Protein AF-R6MRT8-F1 (afdb_monomer_lite)

Structure (mmCIF, N/CA/C/O backbone):
data_AF-R6MRT8-F1
#
_entry.id   AF-R6MRT8-F1
#
loop_
_atom_site.group_PDB
_atom_site.id
_atom_site.type_symbol
_atom_site.label_atom_id
_atom_site.label_alt_id
_atom_site.label_comp_id
_atom_site.label_asym_id
_atom_site.label_entity_id
_atom_site.label_seq_id
_atom_site.pdbx_PDB_ins_code
_atom_site.Cartn_x
_atom_site.Cartn_y
_atom_site.Cartn_z
_atom_site.occupancy
_atom_site.B_iso_or_equiv
_atom_site.auth_seq_id
_atom_site.auth_comp_id
_atom_site.auth_asym_id
_atom_site.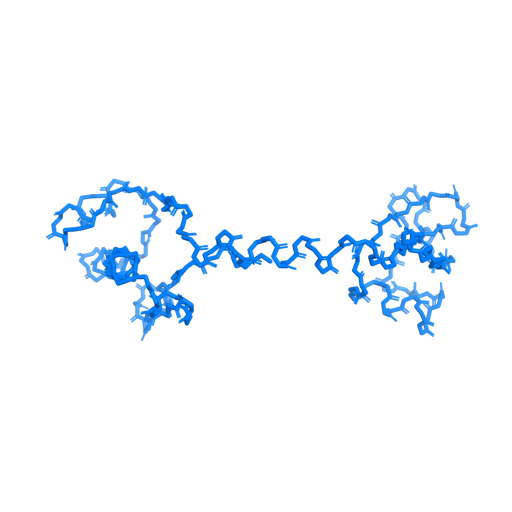auth_atom_id
_atom_site.pdbx_PDB_model_num
ATOM 1 N N . MET A 1 1 ? 6.202 -3.381 -8.439 1.00 48.97 1 MET A N 1
ATOM 2 C CA . MET A 1 1 ? 5.847 -4.230 -7.278 1.00 48.97 1 MET A CA 1
ATOM 3 C C . MET A 1 1 ? 4.508 -3.785 -6.712 1.00 48.97 1 MET A C 1
ATOM 5 O O . MET A 1 1 ? 4.403 -2.642 -6.274 1.00 48.97 1 MET A O 1
ATOM 9 N N . VAL A 1 2 ? 3.493 -4.653 -6.728 1.00 52.66 2 VAL A N 1
ATOM 10 C CA . VAL A 1 2 ? 2.292 -4.417 -5.919 1.00 52.66 2 VAL A CA 1
ATOM 11 C C . VAL 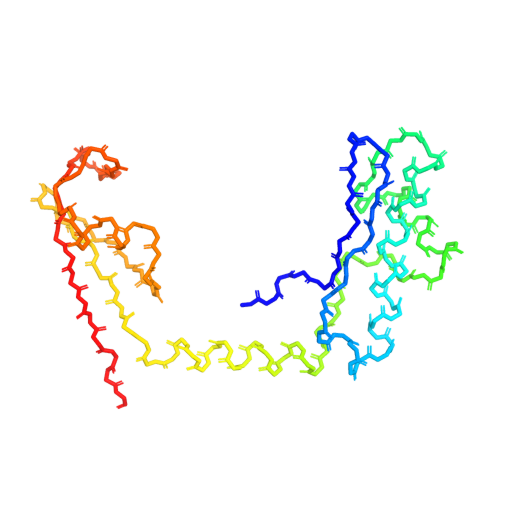A 1 2 ? 2.706 -4.652 -4.470 1.00 52.66 2 VAL A C 1
ATOM 13 O O . VAL A 1 2 ? 2.885 -5.786 -4.047 1.00 52.66 2 VAL A O 1
ATOM 16 N N . ARG A 1 3 ? 2.961 -3.570 -3.736 1.00 62.75 3 ARG A N 1
ATOM 17 C CA . ARG A 1 3 ? 3.381 -3.656 -2.330 1.00 62.75 3 ARG A CA 1
ATOM 18 C C . ARG A 1 3 ? 2.221 -3.925 -1.374 1.00 62.75 3 ARG A C 1
ATOM 20 O O . ARG A 1 3 ? 2.466 -4.201 -0.209 1.00 62.75 3 ARG A O 1
ATOM 27 N N . GLN A 1 4 ? 0.985 -3.811 -1.852 1.00 82.44 4 GLN A N 1
ATOM 28 C CA . GLN A 1 4 ? -0.199 -3.811 -1.010 1.00 82.44 4 GLN A CA 1
ATOM 29 C C . GLN A 1 4 ? -1.374 -4.479 -1.729 1.00 82.44 4 GLN A C 1
ATOM 31 O O . GLN A 1 4 ? -1.731 -4.083 -2.837 1.00 82.44 4 GLN A O 1
ATOM 36 N N . TYR A 1 5 ? -1.932 -5.515 -1.103 1.00 92.38 5 TYR A N 1
ATOM 37 C CA . TYR A 1 5 ? -3.048 -6.306 -1.635 1.00 92.38 5 TYR A CA 1
ATOM 38 C C . TYR A 1 5 ? -4.398 -5.657 -1.321 1.00 92.38 5 TYR A C 1
ATOM 40 O O . TYR A 1 5 ? -5.308 -5.704 -2.145 1.00 92.38 5 TYR A O 1
ATOM 48 N N . GLY A 1 6 ? -4.502 -5.000 -0.166 1.00 94.50 6 GLY A N 1
ATOM 49 C CA . GLY A 1 6 ? -5.687 -4.278 0.274 1.00 94.50 6 GLY A CA 1
ATOM 50 C C . GLY A 1 6 ? -5.337 -3.071 1.137 1.00 94.50 6 GLY A C 1
ATOM 51 O O . GLY A 1 6 ? -4.211 -2.938 1.620 1.00 94.50 6 GLY A O 1
ATOM 52 N N . VAL A 1 7 ? -6.289 -2.150 1.270 1.00 96.19 7 VAL A N 1
ATOM 53 C CA . VAL A 1 7 ? -6.211 -1.033 2.211 1.00 96.19 7 VAL A CA 1
ATOM 54 C C . VAL A 1 7 ? -7.593 -0.647 2.724 1.00 96.19 7 VAL A C 1
ATOM 56 O O . VAL A 1 7 ? -8.513 -0.407 1.940 1.00 96.19 7 VAL A O 1
ATOM 59 N N . CYS A 1 8 ? -7.714 -0.508 4.039 1.00 97.50 8 CYS A N 1
ATOM 60 C CA . CYS A 1 8 ? -8.788 0.229 4.685 1.00 97.50 8 CYS A CA 1
ATOM 61 C C . CYS A 1 8 ? -8.444 1.729 4.716 1.00 97.50 8 CYS A C 1
ATOM 63 O O . CYS A 1 8 ? -7.455 2.159 5.318 1.00 97.50 8 CYS A O 1
ATOM 65 N N . CYS A 1 9 ? -9.252 2.534 4.032 1.00 97.69 9 CYS A N 1
ATOM 66 C CA . CYS A 1 9 ? -9.171 3.988 4.010 1.00 97.69 9 CYS A CA 1
ATOM 67 C C . CYS A 1 9 ? -9.890 4.580 5.225 1.00 97.69 9 CYS A C 1
ATOM 69 O O . CYS A 1 9 ? -10.939 4.084 5.634 1.00 97.69 9 CYS A O 1
ATOM 71 N N . PHE A 1 10 ? -9.340 5.665 5.766 1.00 97.44 10 PHE A N 1
ATOM 72 C CA . PHE A 1 10 ? -9.873 6.350 6.940 1.00 97.44 10 PHE A CA 1
ATOM 73 C C . PHE A 1 10 ? -9.970 7.855 6.695 1.00 97.44 10 PHE A C 1
ATOM 75 O O . PHE A 1 10 ? -9.129 8.430 6.001 1.00 97.44 10 PHE A O 1
ATOM 82 N N . HIS A 1 11 ? -10.965 8.484 7.311 1.00 96.69 11 HIS A N 1
ATOM 83 C CA . HIS A 1 11 ? -11.016 9.921 7.546 1.00 96.69 11 HIS A CA 1
ATOM 84 C C . HIS A 1 11 ? -10.974 10.150 9.060 1.00 96.69 11 HIS A C 1
ATOM 86 O O . HIS A 1 11 ? -11.892 9.741 9.773 1.00 96.69 11 HIS A O 1
ATOM 92 N N . ALA A 1 12 ? -9.881 10.745 9.549 1.00 94.19 12 ALA A N 1
ATOM 93 C CA . ALA A 1 12 ? -9.490 10.655 10.958 1.00 94.19 12 ALA A CA 1
ATOM 94 C C . ALA A 1 12 ? -9.478 9.180 11.417 1.00 94.19 12 ALA A C 1
ATOM 96 O O . ALA A 1 12 ? -8.802 8.357 10.799 1.00 94.19 12 ALA A O 1
ATOM 97 N N . ASP A 1 13 ? -10.250 8.836 12.444 1.00 96.06 13 ASP A N 1
ATOM 98 C CA . ASP A 1 13 ? -10.377 7.473 12.965 1.00 96.06 13 ASP A CA 1
ATOM 99 C C . ASP A 1 13 ? -11.547 6.677 12.365 1.00 96.06 13 ASP A C 1
ATOM 101 O O . ASP A 1 13 ? -11.734 5.504 12.685 1.00 96.06 13 ASP A O 1
ATOM 105 N N . LYS A 1 14 ? -12.330 7.279 11.461 1.00 96.62 14 LYS A N 1
ATOM 106 C CA . LYS A 1 14 ? -13.517 6.640 10.881 1.00 96.62 14 LYS A CA 1
ATOM 107 C C . LYS A 1 14 ? -13.176 5.940 9.560 1.00 96.62 14 LYS A C 1
ATOM 109 O O . LYS A 1 14 ? -12.659 6.603 8.655 1.00 96.62 14 LYS A O 1
ATOM 114 N N . PRO A 1 15 ? -13.452 4.632 9.408 1.00 97.62 15 PRO A N 1
ATOM 115 C CA . PRO A 1 15 ? -13.248 3.938 8.140 1.00 97.62 15 PRO A CA 1
ATOM 116 C C . PRO A 1 15 ? -14.231 4.448 7.079 1.00 97.62 15 PRO A C 1
ATOM 118 O O . PRO A 1 15 ? -15.399 4.692 7.375 1.00 97.62 15 PRO A O 1
ATOM 121 N N . THR A 1 16 ? -13.762 4.613 5.842 1.00 98.00 16 THR A N 1
ATOM 122 C CA . THR A 1 16 ? -14.558 5.189 4.740 1.00 98.00 16 THR A CA 1
ATOM 123 C C . THR A 1 16 ? -14.696 4.271 3.534 1.00 98.00 16 THR A C 1
ATOM 125 O O . THR A 1 16 ? -15.725 4.290 2.867 1.00 98.00 16 THR A O 1
ATOM 128 N N . ALA A 1 17 ? -13.674 3.474 3.226 1.00 97.88 17 ALA A N 1
ATOM 129 C CA . ALA A 1 17 ? -13.701 2.543 2.104 1.00 97.88 17 ALA A CA 1
ATOM 130 C C . ALA A 1 17 ? -12.664 1.438 2.293 1.00 97.88 17 ALA A C 1
ATOM 132 O O . ALA A 1 17 ? -11.603 1.672 2.866 1.00 97.88 17 ALA A O 1
ATOM 133 N N . ILE A 1 18 ? -12.926 0.262 1.729 1.00 97.75 18 ILE A N 1
ATOM 134 C CA . ILE A 1 18 ? -11.926 -0.794 1.560 1.00 97.75 18 ILE A CA 1
ATOM 135 C C . ILE A 1 18 ? -11.604 -0.895 0.072 1.00 97.75 18 ILE A C 1
ATOM 137 O O . ILE A 1 18 ? -12.503 -0.959 -0.766 1.00 97.75 18 ILE A O 1
ATOM 141 N N . ARG A 1 19 ? -10.315 -0.890 -0.267 1.00 97.19 19 ARG A N 1
ATOM 142 C CA . ARG A 1 19 ? -9.831 -1.046 -1.643 1.00 97.19 19 ARG A CA 1
ATOM 143 C C . ARG A 1 19 ? -8.977 -2.296 -1.730 1.00 97.19 19 ARG A C 1
ATOM 145 O O . ARG A 1 19 ? -8.072 -2.474 -0.923 1.00 97.19 19 ARG A O 1
ATOM 152 N N . LEU A 1 20 ? -9.241 -3.124 -2.733 1.00 95.69 20 LEU A N 1
ATOM 153 C CA . LEU A 1 20 ? -8.529 -4.375 -2.976 1.00 95.69 20 LEU A CA 1
ATOM 154 C C . LEU A 1 20 ? -7.876 -4.322 -4.351 1.00 95.69 20 LEU A C 1
ATOM 156 O O . LEU A 1 20 ? -8.386 -3.693 -5.282 1.00 95.69 20 LEU A O 1
ATOM 160 N N . ALA A 1 21 ? -6.724 -4.961 -4.482 1.00 93.06 21 ALA A N 1
ATOM 161 C CA . ALA A 1 21 ? -6.005 -4.974 -5.735 1.00 93.06 21 ALA A CA 1
ATOM 162 C C . ALA A 1 21 ? -6.705 -5.882 -6.756 1.00 93.06 21 ALA A C 1
ATOM 164 O O . ALA A 1 21 ? -7.018 -7.034 -6.475 1.00 93.06 21 ALA A O 1
ATOM 165 N N . ALA A 1 22 ? -6.909 -5.370 -7.972 1.00 92.19 22 ALA A N 1
ATOM 166 C CA . ALA A 1 22 ? -7.736 -6.028 -8.986 1.00 92.19 22 ALA A CA 1
ATOM 167 C C . ALA A 1 22 ? -7.265 -7.437 -9.393 1.00 92.19 22 ALA A C 1
ATOM 169 O O . ALA A 1 22 ? -8.094 -8.254 -9.769 1.00 92.19 22 ALA A O 1
ATOM 170 N N . PHE A 1 23 ? -5.967 -7.732 -9.289 1.00 89.12 23 PHE A N 1
ATOM 171 C CA . PHE A 1 23 ? -5.414 -9.052 -9.626 1.00 89.12 23 PHE A CA 1
ATOM 172 C C . PHE A 1 23 ? -5.800 -10.152 -8.631 1.00 89.12 23 PHE A C 1
ATOM 174 O O . PHE A 1 23 ? -5.581 -11.320 -8.905 1.00 89.12 23 PHE A O 1
ATOM 181 N N . LEU A 1 24 ? -6.347 -9.796 -7.465 1.00 92.56 24 LEU A N 1
ATOM 182 C CA . LEU A 1 24 ? -6.845 -10.788 -6.514 1.00 92.56 24 LEU A CA 1
ATOM 183 C C . LEU A 1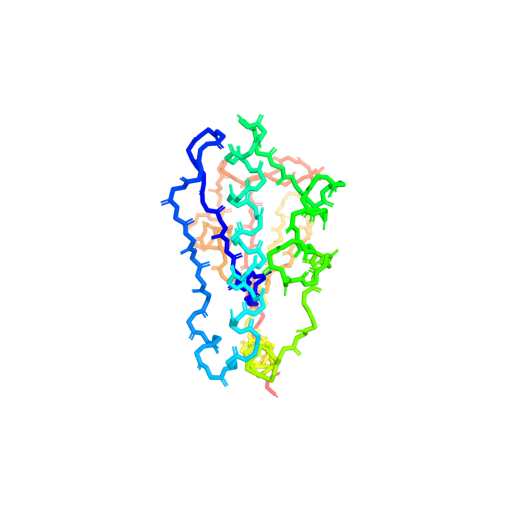 24 ? -8.144 -11.444 -6.991 1.00 92.56 24 LEU A C 1
ATOM 185 O O . LEU A 1 24 ? -8.550 -12.443 -6.415 1.00 92.56 24 LEU A O 1
ATOM 189 N N . LYS A 1 25 ? -8.801 -10.908 -8.029 1.00 91.31 25 LYS A N 1
ATOM 190 C CA . LYS A 1 25 ? -10.009 -11.515 -8.610 1.00 91.31 25 LYS A CA 1
ATOM 191 C C . LYS A 1 25 ? -9.785 -12.961 -9.057 1.00 91.31 25 LYS A C 1
ATOM 193 O O . LYS A 1 25 ? -10.709 -13.757 -8.949 1.00 91.31 25 LYS A O 1
ATOM 198 N N . ASP A 1 26 ? -8.565 -13.283 -9.474 1.00 90.50 26 ASP A N 1
ATOM 199 C CA . ASP A 1 26 ? -8.173 -14.618 -9.933 1.00 90.50 26 ASP A CA 1
ATOM 200 C C . ASP A 1 26 ? -7.706 -15.526 -8.773 1.00 90.50 26 ASP A C 1
ATOM 202 O O . ASP A 1 26 ? -7.331 -16.673 -8.979 1.00 90.50 26 ASP A O 1
ATOM 206 N N . GLU A 1 27 ? -7.729 -15.020 -7.535 1.00 93.69 27 GLU A N 1
ATOM 207 C CA . GLU A 1 27 ? -7.182 -15.658 -6.332 1.00 93.69 27 GLU A CA 1
ATOM 208 C C . GLU A 1 27 ? -8.227 -15.614 -5.196 1.00 93.69 27 GLU A C 1
ATOM 210 O O . GLU A 1 27 ? -8.058 -14.866 -4.227 1.00 93.69 27 GLU A O 1
ATOM 215 N N . PRO A 1 28 ? -9.341 -16.366 -5.289 1.00 93.62 28 PRO A N 1
ATOM 216 C CA . PRO A 1 28 ? -10.540 -16.159 -4.465 1.00 93.62 28 PRO A CA 1
ATOM 217 C C . PRO A 1 28 ? -10.287 -16.276 -2.957 1.00 93.62 28 PRO A C 1
ATOM 219 O O . PRO A 1 28 ? -10.769 -15.450 -2.179 1.00 93.62 28 PRO A O 1
ATOM 222 N N . GLU A 1 29 ? -9.475 -17.244 -2.530 1.00 93.12 29 GLU A N 1
ATOM 223 C CA . GLU A 1 29 ? -9.106 -17.388 -1.118 1.00 93.12 29 GLU A CA 1
ATOM 224 C C . GLU A 1 29 ? -8.248 -16.217 -0.628 1.00 93.12 29 GLU A C 1
ATOM 226 O O . GLU A 1 29 ? -8.469 -15.684 0.463 1.00 93.12 29 GLU A O 1
ATOM 231 N N . GLN A 1 30 ? -7.298 -15.759 -1.447 1.00 93.75 30 GLN A N 1
ATOM 232 C CA . GLN A 1 30 ? -6.456 -14.617 -1.105 1.00 93.75 30 GLN A CA 1
ATOM 233 C C . GLN A 1 30 ? -7.268 -13.319 -1.090 1.00 93.75 30 GLN A C 1
ATOM 235 O O . GLN A 1 30 ? -7.092 -12.509 -0.181 1.00 93.75 30 GLN A O 1
ATOM 240 N N . LEU A 1 31 ? -8.188 -13.140 -2.040 1.00 95.25 31 LEU A N 1
ATOM 241 C CA . LEU A 1 31 ? -9.133 -12.030 -2.076 1.00 95.25 31 LEU A CA 1
ATOM 242 C C . LEU A 1 31 ? -9.977 -11.992 -0.806 1.00 95.25 31 LEU A C 1
ATOM 244 O O . LEU A 1 31 ? -10.054 -10.946 -0.162 1.00 95.25 31 LEU A O 1
ATOM 248 N N . ARG A 1 32 ? -10.558 -13.132 -0.416 1.00 95.62 32 ARG A N 1
ATOM 249 C CA . ARG A 1 32 ? -11.360 -13.259 0.804 1.00 95.62 32 ARG A CA 1
ATOM 250 C C . ARG A 1 32 ? -10.539 -12.924 2.046 1.00 95.62 32 ARG A C 1
ATOM 252 O O . ARG A 1 32 ? -10.972 -12.109 2.856 1.00 95.62 32 ARG A O 1
ATOM 259 N N . GLN A 1 33 ? -9.347 -13.502 2.194 1.00 95.44 33 GLN A N 1
ATOM 260 C CA . GLN A 1 33 ? -8.484 -13.232 3.348 1.00 95.44 33 GLN A CA 1
ATOM 261 C C . GLN A 1 33 ? -8.031 -11.768 3.407 1.00 95.44 33 GLN A C 1
ATOM 263 O O . GLN A 1 33 ? -8.037 -11.174 4.483 1.00 95.44 33 GLN A O 1
ATOM 268 N N . THR A 1 34 ? -7.693 -11.157 2.270 1.00 95.81 34 THR A N 1
ATOM 269 C CA . THR A 1 34 ? -7.346 -9.733 2.208 1.00 95.81 34 THR A CA 1
ATOM 270 C C . THR A 1 34 ? -8.553 -8.852 2.538 1.00 95.81 34 THR A C 1
ATOM 272 O O . THR A 1 34 ? -8.412 -7.909 3.310 1.00 95.81 34 THR A O 1
ATOM 275 N N . ALA A 1 35 ? -9.748 -9.164 2.034 1.00 96.75 35 ALA A N 1
ATOM 276 C CA . ALA A 1 35 ? -10.959 -8.414 2.362 1.00 96.75 35 ALA A CA 1
ATOM 277 C C . ALA A 1 35 ? -11.264 -8.456 3.868 1.00 96.75 35 ALA A C 1
ATOM 279 O O . ALA A 1 35 ? -11.508 -7.412 4.471 1.00 96.75 35 ALA A O 1
ATOM 280 N N . LEU A 1 36 ? -11.185 -9.638 4.488 1.00 97.50 36 LEU A N 1
ATOM 281 C CA . LEU A 1 36 ? -11.402 -9.794 5.928 1.00 97.50 36 LEU A CA 1
ATOM 282 C C . LEU A 1 36 ? -10.318 -9.087 6.762 1.00 97.50 36 LEU A C 1
ATOM 284 O O . LEU A 1 36 ? -10.640 -8.510 7.796 1.00 97.50 36 LEU A O 1
ATOM 288 N N . HIS A 1 37 ? -9.062 -9.063 6.300 1.00 97.12 37 HIS A N 1
ATOM 289 C CA . HIS A 1 37 ? -7.974 -8.311 6.941 1.00 97.12 37 HIS A CA 1
ATOM 290 C C . HIS A 1 37 ? -8.273 -6.805 6.990 1.00 97.12 37 HIS A C 1
ATOM 292 O O . HIS A 1 37 ? -8.170 -6.172 8.044 1.00 97.12 37 HIS A O 1
ATOM 298 N N . GLU A 1 38 ? -8.687 -6.224 5.860 1.00 97.88 38 GLU A N 1
ATOM 299 C CA . GLU A 1 38 ? -9.059 -4.806 5.812 1.00 97.88 38 GLU A CA 1
ATOM 300 C C . GLU A 1 38 ? -10.352 -4.530 6.592 1.00 97.88 38 GLU A C 1
ATOM 302 O O . GLU A 1 38 ? -10.470 -3.497 7.252 1.00 97.88 38 GLU A O 1
ATOM 307 N N . TYR A 1 39 ? -11.295 -5.476 6.592 1.00 98.00 39 TYR A N 1
ATOM 308 C CA . TYR A 1 39 ? -12.503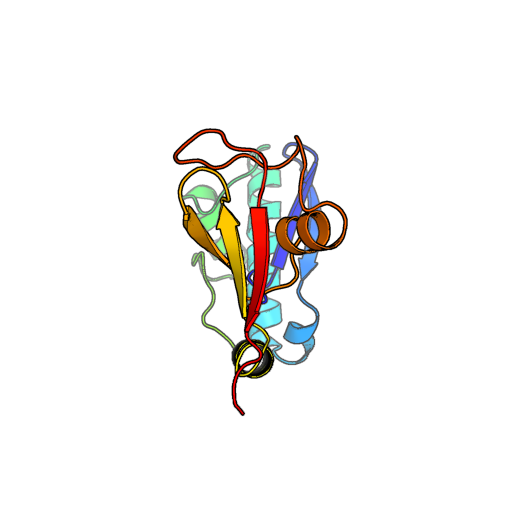 -5.395 7.410 1.00 98.00 39 TYR A CA 1
ATOM 309 C C . TYR A 1 39 ? -12.179 -5.408 8.906 1.00 98.00 39 TYR A C 1
ATOM 311 O O . TYR A 1 39 ? -12.769 -4.644 9.664 1.00 98.00 39 TYR A O 1
ATOM 319 N N . ALA A 1 40 ? -11.195 -6.198 9.345 1.00 98.25 40 ALA A N 1
ATOM 320 C CA . ALA A 1 40 ? -10.742 -6.207 10.732 1.00 98.25 40 ALA A CA 1
ATOM 321 C C . ALA A 1 40 ? -10.154 -4.850 11.160 1.00 98.25 40 ALA A C 1
ATOM 323 O O . ALA A 1 40 ? -10.380 -4.420 12.291 1.00 98.25 40 ALA A O 1
ATOM 324 N N . HIS A 1 41 ? -9.470 -4.126 10.262 1.00 98.12 41 HIS A N 1
ATOM 325 C CA . HIS A 1 41 ? -9.050 -2.745 10.534 1.00 98.12 41 HIS A CA 1
ATOM 326 C C . HIS A 1 41 ? -10.243 -1.801 10.725 1.00 98.12 41 HIS A C 1
ATOM 328 O O . HIS A 1 41 ? -10.248 -1.019 11.678 1.00 98.12 41 HIS A O 1
ATOM 334 N N . ALA A 1 42 ? -11.251 -1.880 9.852 1.00 98.31 42 ALA A N 1
ATOM 335 C CA . ALA A 1 42 ? -12.461 -1.071 9.974 1.00 98.31 42 ALA A CA 1
ATOM 336 C C . ALA A 1 42 ? -13.229 -1.392 11.268 1.00 98.31 42 ALA A C 1
ATOM 338 O O . ALA A 1 42 ? -13.566 -0.488 12.030 1.00 98.31 42 ALA A O 1
ATOM 339 N N . ALA A 1 43 ? -1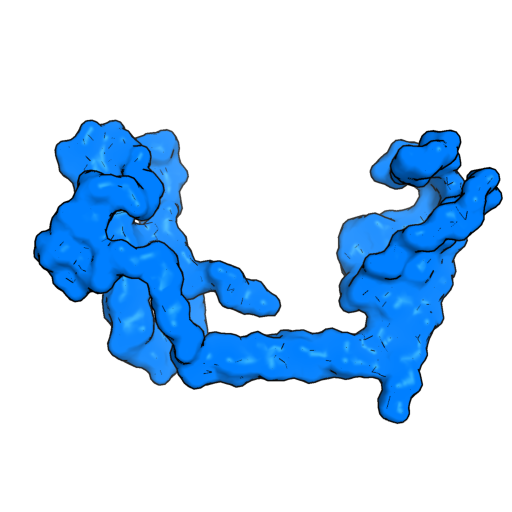3.448 -2.678 11.549 1.00 98.12 43 ALA A N 1
ATOM 340 C CA . ALA A 1 43 ? -14.167 -3.149 12.725 1.00 98.12 43 ALA A CA 1
ATOM 341 C C . ALA A 1 43 ? -13.460 -2.755 14.028 1.00 98.12 43 ALA A C 1
ATOM 343 O O . ALA A 1 43 ? -14.115 -2.263 14.941 1.00 98.12 43 ALA A O 1
ATOM 344 N N . ALA A 1 44 ? -12.132 -2.895 14.108 1.00 98.38 44 ALA A N 1
ATOM 345 C CA . ALA A 1 44 ? -11.374 -2.456 15.279 1.00 98.38 44 ALA A CA 1
ATOM 346 C C . ALA A 1 44 ? -11.585 -0.962 15.557 1.00 98.38 44 ALA A C 1
ATOM 348 O O . ALA A 1 44 ? -11.835 -0.591 16.699 1.00 98.38 44 ALA A O 1
ATOM 349 N N . ALA A 1 45 ? -11.563 -0.125 14.516 1.00 98.19 45 ALA A N 1
ATOM 350 C CA . ALA A 1 45 ? -11.761 1.309 14.675 1.00 98.19 45 ALA A CA 1
ATOM 351 C C . ALA A 1 45 ? -13.184 1.693 15.091 1.00 98.19 45 ALA A C 1
ATOM 353 O O . ALA A 1 45 ? -13.360 2.569 15.933 1.00 98.19 45 ALA A O 1
ATOM 354 N N . LEU A 1 46 ? -14.199 1.019 14.547 1.00 97.94 46 LEU A N 1
ATOM 355 C CA . LEU A 1 46 ? -15.592 1.240 14.943 1.00 97.94 46 LEU A CA 1
ATOM 356 C C . LEU A 1 46 ? -15.859 0.798 16.388 1.00 97.94 46 LEU A C 1
ATOM 358 O O . LEU A 1 46 ? -16.632 1.446 17.085 1.00 97.94 46 LEU A O 1
ATOM 362 N N . LEU A 1 47 ? -15.213 -0.279 16.844 1.00 97.50 47 LEU A N 1
ATOM 363 C CA . LEU A 1 47 ? -15.401 -0.821 18.192 1.00 97.50 47 LEU A CA 1
ATOM 364 C C . LEU A 1 47 ? -14.717 0.012 19.281 1.00 97.50 47 LEU A C 1
ATOM 366 O O . LEU A 1 47 ? -15.222 0.068 20.398 1.00 97.50 47 LEU A O 1
ATOM 370 N N . THR A 1 48 ? -13.573 0.631 18.989 1.00 97.62 48 THR A N 1
ATOM 371 C CA . THR A 1 48 ? -12.798 1.394 19.986 1.00 97.62 48 THR A CA 1
ATOM 372 C C . THR A 1 48 ? -12.881 2.905 19.807 1.00 97.62 48 THR A C 1
ATOM 374 O O . THR A 1 48 ? -12.399 3.648 20.660 1.00 97.62 48 THR A O 1
ATOM 377 N N . GLY A 1 49 ? -13.444 3.370 18.690 1.00 96.94 49 GLY A N 1
ATOM 378 C CA . GLY A 1 49 ? -13.480 4.781 18.316 1.00 96.94 49 GLY A CA 1
ATOM 379 C C . GLY A 1 49 ? -12.145 5.339 17.812 1.00 96.94 49 GLY A C 1
ATOM 380 O O . GLY A 1 49 ? -12.057 6.545 17.593 1.00 96.94 49 GLY A O 1
ATOM 381 N N . ARG A 1 50 ? -11.110 4.506 17.621 1.00 97.06 50 ARG A N 1
ATOM 382 C CA . ARG A 1 50 ? -9.786 4.937 17.140 1.00 97.06 50 ARG A CA 1
ATOM 383 C C . ARG A 1 50 ? -9.156 3.948 16.169 1.00 97.06 50 ARG A C 1
ATOM 385 O O . ARG A 1 50 ? -9.341 2.742 16.283 1.00 97.06 50 ARG A O 1
ATOM 392 N N . ARG A 1 51 ? -8.318 4.421 15.252 1.00 96.94 51 ARG A N 1
ATOM 393 C CA . ARG A 1 51 ? -7.611 3.551 14.312 1.00 96.94 51 ARG A CA 1
ATOM 394 C C . ARG A 1 51 ? -6.574 2.679 15.025 1.00 96.94 51 ARG A C 1
ATOM 396 O O . ARG A 1 51 ? -5.755 3.164 15.807 1.00 96.94 51 ARG A O 1
ATOM 403 N N . HIS A 1 52 ? -6.562 1.402 14.652 1.00 97.31 52 HIS A N 1
ATOM 404 C CA . HIS A 1 52 ? -5.593 0.413 15.116 1.00 97.31 52 HIS A CA 1
ATOM 405 C C . HIS A 1 52 ? -4.682 -0.058 13.978 1.00 97.31 52 HIS A C 1
ATOM 407 O O . HIS A 1 52 ? -5.131 -0.321 12.857 1.00 97.31 52 HIS A O 1
ATOM 413 N N . GLY A 1 53 ? -3.384 -0.160 14.281 1.00 95.00 53 GLY A N 1
ATOM 414 C CA . GLY A 1 53 ? -2.433 -0.917 13.466 1.00 95.00 53 GLY A CA 1
ATOM 415 C C . GLY A 1 53 ? -2.588 -2.421 13.711 1.00 95.00 53 GLY A C 1
ATOM 416 O O . GLY A 1 53 ? -3.603 -2.865 14.229 1.00 95.00 53 GLY A O 1
ATOM 417 N N . HIS A 1 54 ? -1.569 -3.220 13.393 1.00 96.56 54 HIS A N 1
ATOM 418 C CA . HIS A 1 54 ? -1.556 -4.673 13.654 1.00 96.56 54 HIS A CA 1
ATOM 419 C C . HIS A 1 54 ? -1.303 -5.026 15.139 1.00 96.56 54 HIS A C 1
ATOM 421 O O . HIS A 1 54 ? -0.495 -5.905 15.451 1.00 96.56 54 HIS A O 1
ATOM 427 N N . ASP A 1 55 ? -1.944 -4.298 16.056 1.00 97.44 55 ASP A N 1
ATOM 428 C CA . ASP A 1 55 ? -1.800 -4.434 17.509 1.00 97.44 55 ASP A CA 1
ATOM 429 C C . ASP A 1 55 ? -2.693 -5.544 18.100 1.00 97.44 55 ASP A C 1
ATOM 431 O O . ASP A 1 55 ? -3.347 -6.298 17.378 1.00 97.44 55 ASP A O 1
ATOM 435 N N . ALA A 1 56 ? -2.696 -5.685 19.430 1.00 97.75 56 ALA A N 1
ATOM 436 C CA . ALA A 1 56 ? -3.461 -6.724 20.120 1.00 97.75 56 ALA A CA 1
ATOM 437 C C . ALA A 1 56 ? -4.981 -6.608 19.899 1.00 97.75 56 ALA A C 1
ATOM 439 O O . ALA A 1 56 ? -5.654 -7.632 19.772 1.00 97.75 56 ALA A O 1
ATOM 440 N N . VAL A 1 57 ? -5.515 -5.384 19.801 1.00 98.06 57 VAL A N 1
ATOM 441 C CA . VAL A 1 57 ? -6.943 -5.155 19.541 1.00 98.06 57 VAL A CA 1
ATOM 442 C C . VAL A 1 57 ? -7.285 -5.642 18.142 1.00 98.06 57 VAL A C 1
ATOM 444 O O . VAL A 1 57 ? -8.196 -6.453 17.977 1.00 98.06 57 VAL A O 1
ATOM 447 N N . TRP A 1 58 ? -6.516 -5.221 17.138 1.00 98.19 58 TRP A N 1
ATOM 448 C CA . TRP A 1 58 ? -6.727 -5.669 15.766 1.00 98.19 58 TRP A CA 1
ATOM 449 C C . TRP A 1 58 ? -6.589 -7.190 15.627 1.00 98.19 58 TRP A C 1
ATOM 451 O O . TRP A 1 58 ? -7.429 -7.819 14.988 1.00 98.19 58 TRP A O 1
ATOM 461 N N . LYS A 1 59 ? -5.592 -7.808 16.276 1.00 98.00 59 LYS A N 1
ATOM 462 C CA . LYS A 1 59 ? -5.419 -9.273 16.264 1.00 98.00 59 LYS A CA 1
ATOM 463 C C . LYS A 1 59 ? -6.613 -10.002 16.882 1.00 98.00 59 LYS A C 1
ATOM 465 O O . LYS A 1 59 ? -7.047 -11.012 16.336 1.00 98.00 59 LYS A O 1
ATOM 470 N N . SER A 1 60 ? -7.170 -9.484 17.976 1.00 97.94 60 SER A N 1
ATOM 471 C CA . SER A 1 60 ? -8.393 -10.026 18.582 1.00 97.94 60 SER A CA 1
ATOM 472 C C . SER A 1 60 ? -9.589 -9.921 17.627 1.00 97.94 60 SER A C 1
ATOM 474 O O . SER A 1 60 ? -10.320 -10.890 17.417 1.00 97.94 60 SER A O 1
ATOM 476 N N . VAL A 1 61 ? -9.748 -8.772 16.964 1.00 98.00 61 VAL A N 1
ATOM 477 C CA . VAL A 1 61 ? -10.800 -8.566 15.958 1.00 98.00 61 VAL A CA 1
ATOM 478 C C . VAL A 1 61 ? -10.618 -9.487 14.749 1.00 98.00 61 VAL A C 1
ATOM 480 O O . VAL A 1 61 ? -11.608 -10.026 14.263 1.00 98.00 61 VAL A O 1
ATOM 483 N N . CYS A 1 62 ? -9.384 -9.746 14.304 1.00 97.69 62 CYS A N 1
ATOM 484 C CA . CYS A 1 62 ? -9.108 -10.690 13.216 1.00 97.69 62 CYS A CA 1
ATOM 485 C C . CYS A 1 62 ? -9.689 -12.075 13.493 1.00 97.69 62 CYS A C 1
ATOM 487 O O . CYS A 1 62 ? -10.379 -12.633 12.642 1.00 97.69 62 CYS A O 1
ATOM 489 N N . LEU A 1 63 ? -9.461 -12.598 14.702 1.00 96.62 63 LEU A N 1
ATOM 490 C CA . LEU A 1 63 ? -9.975 -13.906 15.111 1.00 96.62 63 LEU A CA 1
ATOM 491 C C . LEU A 1 63 ? -11.508 -13.938 15.108 1.00 96.62 63 LEU A C 1
ATOM 493 O O . LEU A 1 63 ? -12.097 -14.917 14.663 1.00 96.62 63 LEU A O 1
ATOM 497 N N . ARG A 1 64 ? -12.156 -12.847 15.535 1.00 96.62 64 ARG A N 1
ATOM 498 C CA . ARG A 1 64 ? -13.624 -12.719 15.536 1.00 96.62 64 ARG A CA 1
ATOM 499 C C . ARG A 1 64 ? -14.216 -12.623 14.129 1.00 96.62 64 ARG A C 1
ATOM 501 O O . ARG A 1 64 ? -15.289 -13.158 13.884 1.00 96.62 64 ARG A O 1
ATOM 508 N N . VAL A 1 65 ? -13.533 -11.927 13.222 1.00 94.88 65 VAL A N 1
ATOM 509 C CA . VAL A 1 65 ? -13.942 -11.750 11.816 1.00 94.88 65 VAL A CA 1
ATOM 510 C C . VAL A 1 65 ? -13.607 -12.987 10.967 1.00 94.88 65 VAL A C 1
ATOM 512 O O . VAL A 1 65 ? -14.171 -13.176 9.891 1.00 94.88 65 VAL A O 1
ATOM 515 N N . GLY A 1 66 ? -12.718 -13.858 11.450 1.00 93.25 66 GLY A N 1
ATOM 516 C CA . GLY A 1 66 ? -12.317 -15.085 10.763 1.00 93.25 66 GLY A CA 1
ATOM 517 C C . GLY A 1 66 ? -11.166 -14.899 9.770 1.00 93.25 66 GLY A C 1
ATOM 518 O O . GLY A 1 66 ? -11.039 -15.692 8.834 1.00 93.25 66 GLY A O 1
ATOM 519 N N . CYS A 1 67 ? -10.323 -13.873 9.948 1.00 93.00 67 CYS A N 1
ATOM 520 C CA . CYS A 1 67 ? -9.054 -13.753 9.225 1.00 93.00 67 CYS A CA 1
ATOM 521 C C . CYS A 1 67 ? -7.853 -14.101 10.101 1.00 93.00 67 CYS A C 1
ATOM 523 O O . CYS A 1 67 ? -7.890 -14.046 11.331 1.00 93.00 67 CYS A O 1
ATOM 525 N N . ARG A 1 68 ? -6.743 -14.438 9.443 1.00 92.19 68 ARG A N 1
ATOM 526 C CA . ARG A 1 68 ? -5.475 -14.699 10.128 1.00 92.19 68 ARG A CA 1
ATOM 527 C C . ARG A 1 68 ? -4.937 -13.400 10.750 1.00 92.19 68 ARG A C 1
ATOM 529 O O . ARG A 1 68 ? -4.876 -12.392 10.043 1.00 92.19 68 ARG A O 1
ATOM 536 N N . PRO A 1 69 ? -4.486 -13.401 12.019 1.00 94.25 69 PRO A N 1
ATOM 537 C CA . PRO A 1 69 ? -3.900 -12.232 12.687 1.00 94.25 69 PRO A CA 1
ATOM 538 C C . PRO A 1 69 ? -2.445 -11.975 12.242 1.00 94.25 69 PRO A C 1
ATOM 540 O O . PRO A 1 69 ? -1.569 -11.629 13.039 1.00 94.25 69 PRO A O 1
ATOM 543 N N . GLU A 1 70 ? -2.177 -12.167 10.953 1.00 92.94 70 GLU A N 1
ATOM 544 C CA . GLU A 1 70 ? -0.880 -12.000 10.313 1.00 92.94 70 GLU A CA 1
ATOM 545 C C . GLU A 1 70 ? -0.867 -10.677 9.554 1.00 92.94 70 GLU A C 1
ATOM 547 O O . GLU A 1 70 ? -1.791 -10.348 8.810 1.00 92.94 70 GLU A O 1
ATOM 552 N N . ARG A 1 71 ? 0.210 -9.908 9.721 1.00 87.12 71 ARG A N 1
ATOM 553 C CA . ARG A 1 71 ? 0.376 -8.641 9.001 1.00 87.12 71 ARG A CA 1
ATOM 554 C C . ARG A 1 71 ? 0.567 -8.848 7.497 1.00 87.12 71 ARG A C 1
ATOM 556 O O . ARG A 1 71 ? 0.160 -8.001 6.710 1.00 87.12 71 ARG A O 1
ATOM 563 N N . LEU A 1 72 ? 1.261 -9.917 7.112 1.00 86.38 72 LEU A N 1
ATOM 564 C CA . LEU A 1 72 ? 1.633 -10.193 5.729 1.00 86.38 72 LEU A CA 1
ATOM 565 C C . LEU A 1 72 ? 0.976 -11.489 5.278 1.00 86.38 72 LEU A C 1
ATOM 567 O O . LEU A 1 72 ? 1.105 -12.509 5.947 1.00 86.38 72 LEU A O 1
ATOM 571 N N . SER A 1 73 ? 0.334 -11.454 4.115 1.00 82.56 73 SER A N 1
ATOM 572 C CA . SER A 1 73 ? -0.048 -12.667 3.403 1.00 82.56 73 SER A CA 1
ATOM 573 C C . SER A 1 73 ? 1.154 -13.246 2.660 1.00 82.56 73 SER A C 1
ATOM 575 O O . SER A 1 73 ? 2.024 -12.511 2.178 1.00 82.56 73 SER A O 1
ATOM 577 N N . LYS A 1 74 ? 1.179 -14.572 2.509 1.00 85.81 74 LYS A N 1
ATOM 578 C CA . LYS A 1 74 ? 2.096 -15.215 1.565 1.00 85.81 74 LYS A CA 1
ATOM 579 C C . LYS A 1 74 ? 1.775 -14.737 0.139 1.00 85.81 74 LYS A C 1
ATOM 581 O O . LYS A 1 74 ? 0.602 -14.515 -0.163 1.00 85.81 74 LYS A O 1
ATOM 586 N N . PRO A 1 75 ? 2.779 -14.559 -0.736 1.00 85.31 75 PRO A N 1
ATOM 587 C CA . PRO A 1 75 ? 2.514 -14.212 -2.124 1.00 85.31 75 PRO A CA 1
ATOM 588 C C . PRO A 1 75 ? 1.716 -15.306 -2.838 1.00 85.31 75 PRO A C 1
ATOM 590 O O . PRO A 1 75 ? 2.123 -16.465 -2.810 1.00 85.31 75 PRO A O 1
ATOM 593 N N . CYS A 1 76 ? 0.610 -14.929 -3.478 1.00 87.62 76 CYS A N 1
ATOM 594 C CA . CYS A 1 76 ? -0.137 -15.801 -4.386 1.00 87.62 76 CYS A CA 1
ATOM 595 C C . CYS A 1 76 ? 0.525 -15.867 -5.774 1.00 87.62 76 CYS A C 1
ATOM 597 O O . CYS A 1 76 ? 1.427 -15.070 -6.067 1.00 87.62 76 CYS A O 1
ATOM 599 N N . ALA A 1 77 ? 0.066 -16.782 -6.632 1.00 88.81 77 ALA A N 1
ATOM 600 C CA . ALA A 1 77 ? 0.631 -16.984 -7.965 1.00 88.81 77 ALA A CA 1
ATOM 601 C C . ALA A 1 77 ? 0.532 -15.702 -8.802 1.00 88.81 77 ALA A C 1
ATOM 603 O O . ALA A 1 77 ? 1.547 -15.208 -9.297 1.00 88.81 77 ALA A O 1
ATOM 604 N N . ALA A 1 78 ? -0.637 -15.056 -8.817 1.00 86.69 78 ALA A N 1
ATOM 605 C CA . ALA A 1 78 ? -0.829 -13.790 -9.524 1.00 86.69 78 ALA A CA 1
ATOM 606 C C . ALA A 1 78 ? 0.137 -12.689 -9.041 1.00 86.69 78 ALA A C 1
ATOM 608 O O . ALA A 1 78 ? 0.634 -11.871 -9.821 1.00 86.69 78 ALA A O 1
ATOM 609 N N . ALA A 1 79 ? 0.458 -12.644 -7.745 1.00 86.50 79 ALA A N 1
ATOM 610 C CA . ALA A 1 79 ? 1.425 -11.679 -7.232 1.00 86.50 79 ALA A CA 1
ATOM 611 C C . ALA A 1 79 ? 2.870 -12.022 -7.615 1.00 86.50 79 ALA A C 1
ATOM 613 O O . ALA A 1 79 ? 3.652 -11.108 -7.893 1.00 86.50 79 ALA A O 1
ATOM 614 N N . GLN A 1 80 ? 3.222 -13.308 -7.628 1.00 89.00 80 GLN A N 1
ATOM 615 C CA . GLN A 1 80 ? 4.531 -13.793 -8.063 1.00 89.00 80 GLN A CA 1
ATOM 616 C C . GLN A 1 80 ? 4.753 -13.512 -9.550 1.00 89.00 80 GLN A C 1
ATOM 618 O O . GLN A 1 80 ? 5.779 -12.938 -9.907 1.00 89.00 80 GLN A O 1
ATOM 623 N N . GLU A 1 81 ? 3.770 -13.796 -10.403 1.00 88.06 81 GLU A N 1
ATOM 624 C CA . GLU A 1 81 ? 3.816 -13.493 -11.836 1.00 88.06 81 GLU A CA 1
ATOM 625 C C . GLU A 1 81 ? 3.989 -11.997 -12.091 1.00 88.06 81 GLU A C 1
ATOM 627 O O . GLU A 1 81 ? 4.859 -11.582 -12.857 1.00 88.06 81 GLU A O 1
ATOM 632 N N . ARG A 1 82 ? 3.231 -11.147 -11.387 1.00 85.81 82 ARG A N 1
ATOM 633 C CA . ARG A 1 82 ? 3.393 -9.690 -11.500 1.00 85.81 82 ARG A CA 1
ATOM 634 C C . ARG A 1 82 ? 4.748 -9.214 -10.987 1.00 85.81 82 ARG A C 1
ATOM 636 O O . ARG A 1 82 ? 5.279 -8.233 -11.512 1.00 85.81 82 ARG A O 1
ATOM 643 N N . ALA A 1 83 ? 5.305 -9.858 -9.963 1.00 84.38 83 ALA A N 1
ATOM 644 C CA . ALA A 1 83 ? 6.649 -9.560 -9.484 1.00 84.38 83 ALA A CA 1
ATOM 645 C C . ALA A 1 83 ? 7.713 -9.968 -10.514 1.00 84.38 83 ALA A C 1
ATOM 647 O O . ALA A 1 83 ? 8.604 -9.168 -10.792 1.00 84.38 83 ALA A O 1
ATOM 648 N N . ALA A 1 84 ? 7.578 -11.142 -11.132 1.00 86.81 84 ALA A N 1
ATOM 649 C CA . ALA A 1 84 ? 8.456 -11.624 -12.192 1.00 86.81 84 ALA A CA 1
ATOM 650 C C . ALA A 1 84 ? 8.368 -10.747 -13.447 1.00 86.81 84 ALA A C 1
ATOM 652 O O . ALA A 1 84 ? 9.396 -10.331 -13.972 1.00 86.81 84 ALA A O 1
ATOM 653 N N . ALA A 1 85 ? 7.163 -10.378 -13.889 1.00 84.62 85 ALA A N 1
ATOM 654 C CA . ALA A 1 85 ? 6.960 -9.454 -15.003 1.00 84.62 85 ALA A CA 1
ATOM 655 C C . ALA A 1 85 ? 7.562 -8.071 -14.708 1.00 84.62 85 ALA A C 1
ATOM 657 O O . ALA A 1 85 ? 8.206 -7.476 -15.570 1.00 84.62 85 ALA A O 1
ATOM 658 N N . TYR A 1 86 ? 7.412 -7.575 -13.474 1.00 79.62 86 TYR A N 1
ATOM 659 C CA . TYR A 1 86 ? 8.054 -6.335 -13.039 1.00 79.62 86 TYR A CA 1
ATOM 660 C C . TYR A 1 86 ? 9.585 -6.445 -13.060 1.00 79.62 86 TYR A C 1
ATOM 662 O O . TYR A 1 86 ? 10.247 -5.544 -13.572 1.00 79.62 86 TYR A O 1
ATOM 670 N N . GLU A 1 87 ? 10.160 -7.534 -12.548 1.00 81.50 87 GLU A N 1
ATOM 671 C CA . GLU A 1 87 ? 11.611 -7.731 -12.579 1.00 81.50 87 GLU A CA 1
ATOM 672 C C . GLU A 1 87 ? 12.125 -7.895 -14.013 1.00 81.50 87 GLU A C 1
ATOM 674 O O . GLU A 1 87 ? 13.105 -7.255 -14.375 1.00 81.50 87 GLU A O 1
ATOM 679 N N . LYS A 1 88 ? 11.411 -8.633 -14.870 1.00 79.75 88 LYS A N 1
ATOM 680 C CA . LYS A 1 88 ? 11.715 -8.752 -16.302 1.00 79.75 88 LYS A CA 1
ATOM 681 C C . LYS A 1 88 ? 11.651 -7.400 -17.010 1.00 79.75 88 LYS A C 1
ATOM 683 O O . LYS A 1 88 ? 12.521 -7.107 -17.812 1.00 79.75 88 LYS A O 1
ATOM 688 N N . SER A 1 89 ? 10.680 -6.546 -16.675 1.00 73.44 89 SER A N 1
ATOM 689 C CA . SER A 1 89 ? 10.611 -5.177 -17.214 1.00 73.44 89 SER A CA 1
ATOM 690 C C . SER A 1 89 ? 11.774 -4.287 -16.756 1.00 73.44 89 SER A C 1
ATOM 692 O O . SER A 1 89 ? 12.055 -3.261 -17.370 1.00 73.44 89 SER A O 1
ATOM 694 N N . ARG A 1 90 ? 12.442 -4.663 -15.659 1.00 70.88 90 ARG A N 1
ATOM 695 C CA . ARG A 1 90 ? 13.614 -3.974 -15.114 1.00 70.88 90 ARG A CA 1
ATOM 696 C C . ARG A 1 90 ? 14.926 -4.548 -15.651 1.00 70.88 90 ARG A C 1
ATOM 698 O O . ARG A 1 90 ? 15.903 -3.809 -15.761 1.00 70.88 90 ARG A O 1
ATOM 705 N N . ALA A 1 91 ? 14.963 -5.845 -15.944 1.00 68.56 91 ALA A N 1
ATOM 706 C CA . ALA A 1 91 ? 16.096 -6.519 -16.559 1.00 68.56 91 ALA A CA 1
ATOM 707 C C . ALA A 1 91 ? 16.287 -5.986 -17.991 1.00 68.56 91 ALA A C 1
ATOM 709 O O . ALA A 1 91 ? 15.377 -6.056 -18.809 1.00 68.56 91 ALA A O 1
ATOM 710 N N . GLY A 1 92 ? 17.450 -5.389 -18.268 1.00 67.50 92 GLY A N 1
ATOM 711 C CA . GLY A 1 92 ? 17.759 -4.758 -19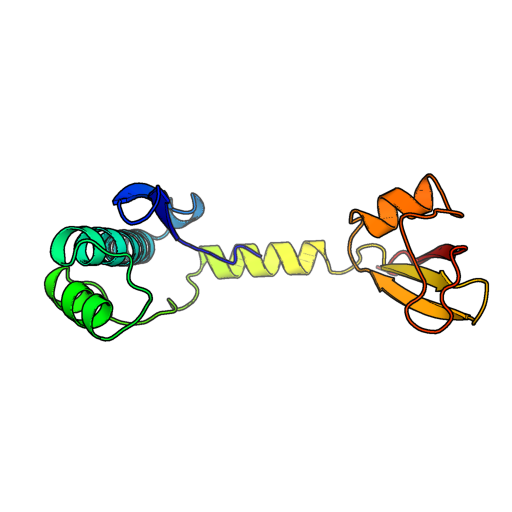.562 1.00 67.50 92 GLY A CA 1
ATOM 712 C C . GLY A 1 92 ? 17.258 -3.316 -19.732 1.00 67.50 92 GLY A C 1
ATOM 713 O O . GLY A 1 92 ? 17.456 -2.726 -20.789 1.00 67.50 92 GLY A O 1
ATOM 714 N N . GLY A 1 93 ? 16.622 -2.722 -18.715 1.00 73.62 93 GLY A N 1
ATOM 715 C CA . GLY A 1 93 ? 16.226 -1.311 -18.748 1.00 73.62 93 GLY A CA 1
ATOM 716 C C . GLY A 1 93 ? 17.419 -0.355 -18.579 1.00 73.62 93 GLY A C 1
ATOM 717 O O . GLY A 1 93 ? 18.416 -0.731 -17.956 1.00 73.62 93 GLY A O 1
ATOM 718 N N . PRO A 1 94 ? 17.323 0.893 -19.075 1.00 81.44 94 PRO A N 1
ATOM 719 C CA . PRO A 1 94 ? 18.400 1.868 -18.961 1.00 81.44 94 PRO A CA 1
ATOM 720 C C . PRO A 1 94 ? 18.714 2.206 -17.499 1.00 81.44 94 PRO A C 1
ATOM 722 O O . PRO A 1 94 ? 17.825 2.389 -16.656 1.00 81.44 94 PRO A O 1
ATOM 725 N N . VAL A 1 95 ? 20.004 2.322 -17.204 1.00 88.00 95 VAL A N 1
ATOM 726 C CA . VAL A 1 95 ? 20.532 2.777 -15.924 1.00 88.00 95 VAL A CA 1
ATOM 727 C C . VAL A 1 95 ? 20.944 4.238 -16.059 1.00 88.00 95 VAL A C 1
ATOM 729 O O . VAL A 1 95 ? 21.787 4.603 -16.865 1.00 88.00 95 VAL A O 1
ATOM 732 N N . TYR A 1 96 ? 20.349 5.092 -15.237 1.00 90.12 96 TYR A N 1
ATOM 733 C CA . TYR A 1 96 ? 20.592 6.527 -15.226 1.00 90.12 96 TYR A CA 1
ATOM 734 C C . TYR A 1 96 ? 21.628 6.853 -14.150 1.00 90.12 96 TYR A C 1
ATOM 736 O O . TYR A 1 96 ? 21.350 6.741 -12.951 1.00 90.12 96 TYR A O 1
ATOM 744 N N . LEU A 1 97 ? 22.823 7.249 -14.563 1.00 91.88 97 LEU A N 1
ATOM 745 C CA . LEU A 1 97 ? 23.898 7.682 -13.685 1.00 91.88 97 LEU A CA 1
ATOM 746 C C . LEU A 1 97 ? 23.889 9.210 -13.589 1.00 91.88 97 LEU A C 1
ATOM 748 O O . LEU A 1 97 ? 24.091 9.914 -14.573 1.00 91.88 97 LEU A O 1
ATOM 752 N N . VAL A 1 98 ? 23.653 9.731 -12.390 1.00 92.00 98 VAL A N 1
ATOM 753 C CA . VAL A 1 98 ? 23.732 11.163 -12.098 1.00 92.00 98 VAL A CA 1
ATOM 754 C C . VAL A 1 98 ? 25.061 11.437 -11.416 1.00 92.00 98 VAL A C 1
ATOM 756 O O . VAL A 1 98 ? 25.266 10.986 -10.289 1.00 92.00 98 VAL A O 1
ATOM 759 N N . ARG A 1 99 ? 25.945 12.194 -12.061 1.00 93.56 99 ARG A N 1
ATOM 760 C CA . ARG A 1 99 ? 27.242 12.592 -11.506 1.00 93.56 99 ARG A CA 1
ATOM 761 C C . ARG A 1 99 ? 27.211 14.067 -11.122 1.00 93.56 99 ARG A C 1
ATOM 763 O O . ARG A 1 99 ? 26.847 14.928 -11.918 1.00 93.56 99 ARG A O 1
ATOM 770 N N . CYS A 1 100 ? 27.602 14.383 -9.892 1.00 92.88 100 CYS A N 1
ATOM 771 C CA . CYS A 1 100 ? 27.783 15.767 -9.466 1.00 92.88 100 CYS A CA 1
ATOM 772 C C . CYS A 1 100 ? 29.023 16.370 -10.135 1.00 92.88 100 CYS A C 1
ATOM 774 O O . CYS A 1 100 ? 30.125 15.852 -9.964 1.00 92.88 100 CYS A O 1
ATOM 776 N N . LEU A 1 101 ? 28.868 17.505 -10.820 1.00 91.19 101 LEU A N 1
ATOM 777 C CA . LEU A 1 101 ? 29.980 18.183 -11.498 1.00 91.19 101 LEU A CA 1
ATOM 778 C C . LEU A 1 101 ? 30.944 18.897 -10.535 1.00 91.19 101 LEU A C 1
ATOM 780 O O . LEU A 1 101 ? 32.044 19.248 -10.934 1.00 91.19 101 LEU A O 1
ATOM 784 N N . GLY A 1 102 ? 30.547 19.116 -9.275 1.00 89.81 102 GLY A N 1
ATOM 785 C CA . GLY A 1 102 ? 31.392 19.786 -8.279 1.00 89.81 102 GLY A CA 1
ATOM 786 C C . GLY A 1 102 ? 32.335 18.853 -7.513 1.00 89.81 102 GLY A C 1
ATOM 787 O O . GLY A 1 102 ? 33.428 19.260 -7.151 1.00 89.81 102 GLY A O 1
ATOM 788 N N . CYS A 1 103 ? 31.921 17.612 -7.231 1.00 93.75 103 CYS A N 1
ATOM 789 C CA . CYS A 1 103 ? 32.718 16.669 -6.427 1.00 93.75 103 CYS A CA 1
ATOM 790 C C . CYS A 1 103 ? 32.805 15.249 -7.005 1.00 93.75 103 CYS A C 1
ATOM 792 O O . CYS A 1 103 ? 33.301 14.348 -6.331 1.00 93.75 103 CYS A O 1
ATOM 794 N N . GLY A 1 104 ? 32.244 15.015 -8.194 1.00 91.94 104 GLY A N 1
ATOM 795 C CA . GLY A 1 104 ? 32.286 13.724 -8.884 1.00 91.94 104 GLY A CA 1
ATOM 796 C C . GLY A 1 104 ? 31.421 12.616 -8.277 1.00 91.94 104 GLY A C 1
ATOM 797 O O . GLY A 1 104 ? 31.428 11.509 -8.794 1.00 91.94 104 GLY A O 1
ATOM 798 N N . THR A 1 105 ? 30.666 12.873 -7.202 1.00 93.44 105 THR A N 1
ATOM 799 C CA . THR A 1 105 ? 29.826 11.834 -6.576 1.00 93.44 105 THR A CA 1
ATOM 800 C C . THR A 1 105 ? 28.729 11.366 -7.521 1.00 93.44 105 THR A C 1
ATOM 802 O O . THR A 1 105 ? 28.040 12.191 -8.124 1.00 93.44 105 THR A O 1
ATOM 805 N N . GLU A 1 106 ? 28.538 10.052 -7.593 1.00 93.44 106 GLU A N 1
ATOM 806 C CA . GLU A 1 106 ? 27.584 9.413 -8.492 1.00 93.44 106 GLU A CA 1
ATOM 807 C C . GLU A 1 106 ? 26.371 8.862 -7.747 1.00 93.44 106 GLU A C 1
ATOM 809 O O . GLU A 1 106 ? 26.444 8.407 -6.606 1.00 93.44 106 GLU A O 1
ATOM 814 N N . SER A 1 107 ? 25.218 8.916 -8.400 1.00 90.50 107 SER A N 1
ATOM 815 C CA . SER A 1 107 ? 23.965 8.344 -7.927 1.00 90.50 107 SER A CA 1
ATOM 816 C C . SER A 1 107 ? 23.310 7.576 -9.060 1.00 90.50 107 SER A C 1
ATOM 818 O O . SER A 1 107 ? 23.073 8.120 -10.136 1.00 90.50 107 SER A O 1
ATOM 820 N N . ARG A 1 108 ? 23.006 6.303 -8.809 1.00 90.38 108 ARG A N 1
ATOM 821 C CA . ARG A 1 108 ? 22.482 5.385 -9.819 1.00 90.38 108 ARG A CA 1
ATOM 822 C C . ARG A 1 108 ? 20.974 5.217 -9.666 1.00 90.38 108 ARG A C 1
ATOM 824 O O . ARG A 1 108 ? 20.491 4.821 -8.606 1.00 90.38 108 ARG A O 1
ATOM 831 N N . TYR A 1 109 ? 20.234 5.461 -10.740 1.00 87.88 109 TYR A N 1
ATOM 832 C CA . TYR A 1 109 ? 18.784 5.319 -10.797 1.00 87.88 109 TYR A CA 1
ATOM 833 C C . TYR A 1 109 ? 18.412 4.280 -11.852 1.00 87.88 109 TYR A C 1
ATOM 835 O O . TYR A 1 109 ? 18.849 4.343 -12.990 1.00 87.88 109 TYR A O 1
ATOM 843 N N . ARG A 1 110 ? 17.560 3.320 -11.486 1.00 83.38 110 ARG A N 1
ATOM 844 C CA . ARG A 1 110 ? 17.073 2.268 -12.405 1.00 83.38 110 ARG A CA 1
ATOM 845 C C . ARG A 1 110 ? 15.696 2.573 -13.002 1.00 83.38 110 ARG A C 1
ATOM 847 O O . ARG A 1 110 ? 15.002 1.684 -13.472 1.00 83.38 110 ARG A O 1
ATOM 854 N N . ARG A 1 111 ? 15.239 3.817 -12.861 1.00 81.50 111 ARG A N 1
ATOM 855 C CA . ARG A 1 111 ? 13.955 4.296 -13.377 1.00 81.50 111 ARG A CA 1
ATOM 856 C C . ARG A 1 111 ? 14.083 5.755 -13.771 1.00 81.50 111 ARG A C 1
ATOM 858 O O . ARG A 1 111 ? 14.718 6.524 -13.047 1.00 81.50 111 ARG A O 1
ATOM 865 N N . ARG A 1 112 ? 13.350 6.148 -14.811 1.00 86.44 112 ARG A N 1
ATOM 866 C CA . ARG A 1 112 ? 13.144 7.547 -15.202 1.00 86.44 112 ARG A CA 1
ATOM 867 C C . ARG A 1 112 ? 12.187 8.258 -14.234 1.00 86.44 112 ARG A C 1
ATOM 869 O O . ARG A 1 112 ? 11.053 8.589 -14.567 1.00 86.44 112 ARG A O 1
ATOM 876 N N . GLY A 1 113 ? 12.600 8.372 -12.970 1.00 85.38 113 GLY A N 1
ATOM 877 C CA . GLY A 1 113 ? 11.843 9.025 -11.897 1.00 85.38 113 GLY A CA 1
ATOM 878 C C . GLY A 1 113 ? 11.966 10.551 -11.930 1.00 85.38 113 GLY A C 1
ATOM 879 O O . GLY A 1 113 ? 12.648 11.100 -12.786 1.00 85.38 113 GLY A O 1
ATOM 880 N N . LYS A 1 114 ? 11.355 11.238 -10.954 1.00 88.88 114 LYS A N 1
ATOM 881 C CA . LYS A 1 114 ? 11.299 12.713 -10.907 1.00 88.88 114 LYS A CA 1
ATOM 882 C C . LYS A 1 114 ? 12.670 13.393 -11.022 1.00 88.88 114 LYS A C 1
ATOM 884 O O . LYS A 1 114 ? 12.787 14.371 -11.739 1.00 88.88 114 LYS A O 1
ATOM 889 N N . ILE A 1 115 ? 13.697 12.870 -10.345 1.00 88.38 115 ILE A N 1
ATOM 890 C CA . ILE A 1 115 ? 15.056 13.438 -10.395 1.00 88.38 115 ILE A CA 1
ATOM 891 C C . ILE A 1 115 ? 15.687 13.278 -11.779 1.00 88.38 115 ILE A C 1
ATOM 893 O O . ILE A 1 115 ? 16.264 14.227 -12.289 1.00 88.38 115 ILE A O 1
ATOM 897 N N . VAL A 1 116 ? 15.550 12.104 -12.399 1.00 89.50 116 VAL A N 1
ATOM 898 C CA . VAL A 1 116 ? 16.070 11.860 -13.752 1.00 89.50 116 VAL A CA 1
ATOM 899 C C . VAL A 1 116 ? 15.370 12.782 -14.751 1.00 89.50 116 VAL A C 1
ATOM 901 O O . VAL A 1 116 ? 16.045 13.511 -15.460 1.00 89.50 116 VAL A O 1
ATOM 904 N N . GLN A 1 117 ? 14.033 12.836 -14.725 1.00 91.38 117 GLN A N 1
ATOM 905 C CA . GLN A 1 117 ? 13.245 13.727 -15.591 1.00 91.38 117 GLN A CA 1
ATOM 906 C C . GLN A 1 117 ? 13.624 15.203 -15.407 1.00 91.38 117 GLN A C 1
ATOM 908 O O . GLN A 1 117 ? 13.772 15.935 -16.381 1.00 91.38 117 GLN A O 1
ATOM 913 N N . LEU A 1 118 ? 13.816 15.632 -14.155 1.00 90.88 118 LEU A N 1
ATOM 914 C CA . LEU A 1 118 ? 14.250 16.987 -13.829 1.00 90.88 118 LEU A CA 1
ATOM 915 C C . LEU A 1 118 ? 15.626 17.299 -14.430 1.00 90.88 118 LEU A C 1
ATOM 917 O O . LEU A 1 118 ? 15.813 18.379 -14.975 1.00 90.88 118 LEU A O 1
ATOM 921 N N . LEU A 1 119 ? 16.585 16.377 -14.322 1.00 90.06 119 LEU A N 1
ATOM 922 C CA . LEU A 1 119 ? 17.955 16.592 -14.792 1.00 90.06 119 LEU A CA 1
ATOM 923 C C . LEU A 1 119 ? 18.109 16.452 -16.311 1.00 90.06 119 LEU A C 1
ATOM 925 O O . LEU A 1 119 ? 19.002 17.082 -16.866 1.00 90.06 119 LEU A O 1
ATOM 929 N N . GLU A 1 120 ? 17.239 15.692 -16.983 1.00 88.62 120 GLU A N 1
ATOM 930 C CA . GLU A 1 120 ? 17.148 15.672 -18.453 1.00 88.62 120 GLU A CA 1
ATOM 931 C C . GLU A 1 120 ? 16.763 17.050 -19.007 1.00 88.62 120 GLU A C 1
ATOM 933 O O . GLU A 1 120 ? 17.328 17.499 -19.998 1.00 88.62 120 GLU A O 1
ATOM 938 N N . GLN A 1 121 ? 15.810 17.728 -18.361 1.00 86.31 121 GLN A N 1
ATOM 939 C CA . GLN A 1 121 ? 15.319 19.042 -18.794 1.00 86.31 121 GLN A CA 1
ATOM 940 C C . GLN A 1 121 ? 16.201 20.187 -18.283 1.00 86.31 121 GLN A C 1
ATOM 942 O O . GLN A 1 121 ? 16.400 21.190 -18.968 1.00 86.31 121 GLN A O 1
ATOM 947 N N . HIS A 1 122 ? 16.735 20.046 -17.067 1.00 86.50 122 HIS A N 1
ATOM 948 C CA . HIS A 1 122 ? 17.454 21.099 -16.355 1.00 86.50 122 HIS A CA 1
ATOM 949 C C . HIS A 1 122 ? 18.691 20.544 -15.622 1.00 86.50 122 HIS A C 1
ATOM 951 O O . HIS A 1 122 ? 18.661 20.354 -14.401 1.00 86.50 122 HIS A O 1
ATOM 957 N N . PRO A 1 123 ? 19.825 20.346 -16.326 1.00 76.75 123 PRO A N 1
ATOM 958 C CA . PRO A 1 123 ? 21.062 19.807 -15.736 1.00 76.75 123 PRO A CA 1
ATOM 959 C C . PRO A 1 123 ? 21.647 20.668 -14.600 1.00 76.75 123 PRO A C 1
ATOM 961 O O . PRO A 1 123 ? 22.384 20.188 -13.734 1.00 76.75 123 PRO A O 1
ATOM 964 N N . LYS A 1 124 ? 21.308 21.964 -14.590 1.00 79.31 124 LYS A N 1
ATOM 965 C CA . LYS A 1 124 ? 21.594 22.910 -13.507 1.00 79.31 124 LYS A CA 1
ATOM 966 C C . LYS A 1 124 ? 20.271 23.308 -12.865 1.00 79.31 124 LYS A C 1
ATOM 968 O O . LYS A 1 124 ? 19.483 24.030 -13.468 1.00 79.31 124 LYS A O 1
ATOM 973 N N . THR A 1 125 ? 20.021 22.850 -11.643 1.00 77.00 125 THR A N 1
ATOM 974 C CA . THR A 1 125 ? 18.747 23.093 -10.955 1.00 77.00 125 THR A CA 1
ATOM 975 C C . THR A 1 125 ? 18.965 23.382 -9.478 1.00 77.00 125 THR A C 1
ATOM 977 O O . THR A 1 125 ? 19.812 22.778 -8.826 1.00 77.00 125 THR A O 1
ATOM 980 N N . ARG A 1 126 ? 18.179 24.309 -8.918 1.00 79.56 126 ARG A N 1
ATOM 981 C CA . ARG A 1 126 ? 18.163 24.568 -7.467 1.00 79.56 126 ARG A CA 1
ATOM 982 C C . ARG A 1 126 ? 17.348 23.525 -6.696 1.00 79.56 126 ARG A C 1
ATOM 984 O O . ARG A 1 126 ? 17.483 23.442 -5.480 1.00 79.56 126 ARG A O 1
ATOM 991 N N . SER A 1 127 ? 16.537 22.727 -7.391 1.00 83.69 127 SER A N 1
ATOM 992 C CA . SER A 1 127 ? 15.650 21.715 -6.803 1.00 83.69 127 SER A CA 1
ATOM 993 C C . SER A 1 127 ? 16.359 20.395 -6.481 1.00 83.69 127 SER A C 1
ATOM 995 O O . SER A 1 127 ? 15.757 19.508 -5.881 1.00 83.69 127 SER A O 1
ATOM 997 N N . CYS A 1 128 ? 17.627 20.247 -6.870 1.00 84.06 128 CYS A N 1
ATOM 998 C CA . CYS A 1 128 ? 18.460 19.098 -6.538 1.00 84.06 128 CYS A CA 1
ATOM 999 C C . CYS A 1 128 ? 19.810 19.579 -5.998 1.00 84.06 128 CYS A C 1
ATOM 1001 O O . CYS A 1 128 ? 20.408 20.511 -6.535 1.00 84.06 128 CYS A O 1
ATOM 1003 N N . VAL A 1 129 ? 20.283 18.949 -4.923 1.00 91.19 129 VAL A N 1
ATOM 1004 C CA . VAL A 1 129 ? 21.522 19.323 -4.237 1.00 91.19 129 VAL A CA 1
ATOM 1005 C C . VAL A 1 129 ? 22.345 18.070 -3.969 1.00 91.19 129 VAL A C 1
ATOM 1007 O O . VAL A 1 129 ? 21.822 17.042 -3.531 1.00 91.19 129 VAL A O 1
ATOM 1010 N N . CYS A 1 130 ? 23.646 18.150 -4.236 1.00 90.25 130 CYS A N 1
ATOM 1011 C CA . CYS A 1 130 ? 24.577 17.075 -3.954 1.00 90.25 130 CYS A CA 1
ATOM 1012 C C . CYS A 1 130 ? 24.731 16.937 -2.441 1.00 90.25 130 CYS A C 1
ATOM 1014 O O . CYS A 1 130 ? 25.194 17.863 -1.779 1.00 90.25 130 CYS A O 1
ATOM 1016 N N . LYS A 1 131 ? 24.405 15.762 -1.896 1.00 89.88 131 LYS A N 1
ATOM 1017 C CA . LYS A 1 131 ? 24.517 15.497 -0.453 1.00 89.88 131 LYS A CA 1
ATOM 1018 C C . LYS A 1 131 ? 25.947 15.606 0.084 1.00 89.88 131 LYS A C 1
ATOM 1020 O O . LYS A 1 131 ? 26.112 15.819 1.275 1.00 89.88 131 LYS A O 1
ATOM 1025 N N . LYS A 1 132 ? 26.963 15.446 -0.774 1.00 92.06 132 LYS A N 1
ATOM 1026 C CA . LYS A 1 132 ? 28.376 15.482 -0.371 1.00 92.06 132 LYS A CA 1
ATOM 1027 C C . LYS A 1 132 ? 28.958 16.898 -0.333 1.00 92.06 132 LYS A C 1
ATOM 1029 O O . LYS A 1 132 ? 29.677 17.217 0.599 1.00 92.06 132 LYS A O 1
ATOM 1034 N N . CYS A 1 133 ? 28.694 17.728 -1.346 1.00 92.56 133 CYS A N 1
ATOM 1035 C CA . CYS A 1 133 ? 29.344 19.043 -1.488 1.00 92.56 133 CYS A CA 1
ATOM 1036 C C . CYS A 1 133 ? 28.381 20.234 -1.586 1.00 92.56 133 CYS A C 1
ATOM 1038 O O . CYS A 1 133 ? 28.827 21.358 -1.776 1.00 92.56 133 CYS A O 1
ATOM 1040 N N . GLY A 1 134 ? 27.065 20.013 -1.552 1.00 89.88 134 GLY A N 1
ATOM 1041 C CA . GLY A 1 134 ? 26.079 21.083 -1.738 1.00 89.88 134 GLY A CA 1
ATOM 1042 C C . GLY A 1 134 ? 25.953 21.609 -3.177 1.00 89.88 134 GLY A C 1
ATOM 1043 O O . GLY A 1 134 ? 25.153 22.507 -3.435 1.00 89.88 134 GLY A O 1
ATOM 1044 N N . GLY A 1 135 ? 26.706 21.051 -4.132 1.00 87.81 135 GLY A N 1
ATOM 1045 C CA . GLY A 1 135 ? 26.658 21.440 -5.543 1.00 87.81 135 GLY A CA 1
ATOM 1046 C C . GLY A 1 135 ? 25.285 21.216 -6.192 1.00 87.81 135 GLY A C 1
ATOM 1047 O O . GLY A 1 135 ? 24.538 20.321 -5.800 1.00 87.81 135 GLY A O 1
ATOM 1048 N N . ARG A 1 136 ? 24.964 22.030 -7.205 1.00 88.75 136 ARG A N 1
ATOM 1049 C CA . ARG A 1 136 ? 23.648 22.084 -7.888 1.00 88.75 136 ARG A CA 1
ATOM 1050 C C . ARG A 1 136 ? 23.713 21.793 -9.393 1.00 88.75 136 ARG A C 1
ATOM 1052 O O . ARG A 1 136 ? 22.750 22.007 -10.127 1.00 88.75 136 ARG A O 1
ATOM 1059 N N . SER A 1 137 ? 24.874 21.336 -9.845 1.00 89.06 137 SER A N 1
ATOM 1060 C CA . SER A 1 137 ? 25.164 21.044 -11.246 1.00 89.06 137 SER A CA 1
ATOM 1061 C C . SER A 1 137 ? 25.477 19.563 -11.381 1.00 89.06 137 SER A C 1
ATOM 1063 O O . SER A 1 137 ? 26.349 19.046 -10.671 1.00 89.06 137 SER A O 1
ATOM 1065 N N . PHE A 1 138 ? 24.776 18.892 -12.288 1.00 91.94 138 PHE A N 1
ATOM 1066 C CA . PHE A 1 138 ? 24.891 17.454 -12.484 1.00 91.94 138 PHE A CA 1
ATOM 1067 C C . PHE A 1 138 ? 24.989 17.121 -13.971 1.00 91.94 138 PHE A C 1
ATOM 1069 O O . PHE A 1 138 ? 24.397 17.807 -14.801 1.00 91.94 138 PHE A O 1
ATOM 1076 N N . SER A 1 139 ? 25.714 16.055 -14.297 1.00 91.00 139 SER A N 1
ATOM 1077 C CA . SER A 1 139 ? 25.573 15.365 -15.575 1.00 91.00 139 SER A CA 1
ATOM 1078 C C . SER A 1 139 ? 24.716 14.120 -15.389 1.00 91.00 139 SER A C 1
ATOM 1080 O O . SER A 1 139 ? 24.779 13.447 -14.357 1.00 91.00 139 SER A O 1
ATOM 1082 N N . LEU A 1 140 ? 23.898 13.833 -16.394 1.00 91.19 140 LEU A N 1
ATOM 1083 C CA . LEU A 1 140 ? 23.093 12.628 -16.480 1.00 91.19 140 LEU A CA 1
ATOM 1084 C C . LEU A 1 140 ? 23.625 11.786 -17.639 1.00 91.19 140 LEU A C 1
ATOM 1086 O O . LEU A 1 140 ? 23.684 12.263 -18.768 1.00 91.19 140 LEU A O 1
ATOM 1090 N N . ILE A 1 141 ? 24.006 10.549 -17.346 1.00 90.31 141 ILE A N 1
ATOM 1091 C CA . ILE A 1 141 ? 24.447 9.554 -18.324 1.00 90.31 141 ILE A CA 1
ATOM 1092 C C . ILE A 1 141 ? 23.425 8.421 -18.306 1.00 90.31 141 ILE A C 1
ATOM 1094 O O . ILE A 1 141 ? 22.995 7.988 -17.235 1.00 90.31 141 ILE A O 1
ATOM 1098 N N . VAL A 1 142 ? 23.017 7.956 -19.483 1.00 87.62 142 VAL A N 1
ATOM 1099 C CA . VAL A 1 142 ? 22.097 6.825 -19.632 1.00 87.62 142 VAL A CA 1
ATOM 1100 C C . VAL A 1 142 ? 22.899 5.646 -20.168 1.00 87.62 142 VAL A C 1
ATOM 1102 O O . VAL A 1 142 ? 23.355 5.673 -21.304 1.00 87.62 142 VAL A O 1
ATOM 1105 N N . GLU A 1 143 ? 23.108 4.633 -19.334 1.00 84.44 143 GLU A N 1
ATOM 1106 C CA . GLU A 1 143 ? 23.681 3.349 -19.734 1.00 84.44 143 GLU A CA 1
ATOM 1107 C C . GLU A 1 143 ? 22.525 2.457 -20.199 1.00 84.44 143 GLU A C 1
ATOM 1109 O O . GLU A 1 143 ? 21.716 2.010 -19.382 1.00 84.44 143 GLU A O 1
ATOM 1114 N N . GLU A 1 144 ? 22.398 2.213 -21.502 1.00 73.75 144 GLU A N 1
ATOM 1115 C CA . GLU A 1 144 ? 21.465 1.194 -21.985 1.00 73.75 144 GLU A CA 1
ATOM 1116 C C . GLU A 1 144 ? 22.004 -0.189 -21.602 1.00 73.75 144 GLU A C 1
ATOM 1118 O O . GLU A 1 144 ? 23.184 -0.484 -21.799 1.00 73.75 144 GLU A O 1
ATOM 1123 N N . GLY A 1 145 ? 21.170 -1.027 -20.982 1.00 61.50 145 GLY A N 1
ATOM 1124 C CA . GLY A 1 145 ? 21.587 -2.378 -20.625 1.00 61.50 145 GLY A CA 1
ATOM 1125 C C . GLY A 1 145 ? 21.898 -3.166 -21.895 1.00 61.50 145 GLY A C 1
ATOM 1126 O O . GLY A 1 145 ? 21.006 -3.325 -22.728 1.00 61.50 145 GLY A O 1
ATOM 1127 N N . LEU A 1 146 ? 23.134 -3.661 -22.046 1.00 49.53 146 LEU A N 1
ATOM 1128 C CA . LEU A 1 146 ? 23.429 -4.685 -23.050 1.00 49.53 146 LEU A CA 1
ATOM 1129 C C . LEU A 1 146 ? 22.448 -5.848 -22.835 1.00 49.53 146 LEU A C 1
ATOM 1131 O O . LEU A 1 146 ? 22.337 -6.362 -21.718 1.00 49.53 146 LEU A O 1
ATOM 1135 N N . ARG A 1 147 ? 21.698 -6.171 -23.891 1.00 47.31 147 ARG A N 1
ATOM 1136 C CA . ARG A 1 147 ? 20.768 -7.303 -23.943 1.00 47.31 147 ARG A CA 1
ATOM 1137 C C . ARG A 1 147 ? 21.514 -8.626 -23.905 1.00 47.31 147 ARG A C 1
ATOM 1139 O O . ARG A 1 147 ? 22.592 -8.693 -24.534 1.00 47.31 147 ARG A O 1
#

Secondary structure (DSSP, 8-state):
----SEEEEEETTEEEEEEE-GGGGG-HHHHHHHHHHHHHHHHHHHHHSS---SSHHHHHHHHHHT----SSPPPPHHHHHHHHHHHHHHTTPPEEEEEETTT--EEEESS--HHHHHHHH-SB-TT---TTT---BEEEEEEPPP-

Sequence (147 aa):
MVRQYGVCCFHADKPTAIRLAAFLKDEPEQLRQTALHEYAHAAAALLTGRRHGHDAVWKSVCLRVGCRPERLSKPCAAAQERAAAYEKSRAGGPVYLVRCLGCGTESRYRRRGKIVQLLEQHPKTRSCVCKKCGGRSFSLIVEEGLR

pLDDT: mean 89.26, std 9.92, range [47.31, 98.38]

Foldseek 3Di:
DCPAQKAFDDDALATDDIDGDPLCVVVVVVRVLSVLLNVLQNVLSVVPVGGDDLDPSSCVSCVVSVHHSDPDDDDDPSRVVVVVVVVVVLQQAKWKWKAFPPPRDIDIDSDCDPVVVCCVVPQADPVDADPPPRGRGIDIDIHGRDD

Radius of gyration: 22.04 Å; chains: 1; bounding box: 48×42×44 Å